Protein AF-X1UPW3-F1 (afdb_monomer)

Solvent-accessible surface area (backbone atoms only — not comparable to full-atom values): 9910 Å² total; per-residue (Å²): 110,74,75,56,33,68,73,68,67,45,56,53,72,74,55,100,88,55,97,58,86,67,76,53,66,73,51,61,67,55,52,52,51,53,51,53,52,50,51,54,52,50,48,54,51,46,43,61,67,40,47,62,75,49,77,46,56,70,56,35,64,73,67,72,52,63,60,65,62,55,62,70,45,45,63,31,53,50,46,48,52,50,42,52,49,52,54,49,52,50,50,58,46,32,79,74,67,66,63,58,69,67,62,53,51,53,52,43,42,54,41,31,41,48,36,17,72,72,38,64,55,45,57,89,58,102,59,89,50,66,65,60,31,23,53,52,28,15,54,49,49,43,50,51,54,53,51,48,55,60,41,54,76,39,94,67,51,36,62,54,53,51,51,56,52,50,52,53,52,50,66,74,74,108

Mean predicted aligned error: 9.38 Å

Sequence (174 aa):
MRKLASRAGFVSHPAADRYHQAVVPLGGGIAIFATLTIILIAAAVAIRILLVPSCFDWLTKLANIDPADFLGKTNELVVILLAVAILFMLGLWDDKKHLGPFIKLAVQFAVAVTAAAFAEVRVEFFIESKIITSVLSAVWIVLIINAFNFLDNMDGASAGIAVIASCILFTAAA

Structure (mmCIF, N/CA/C/O backbone):
data_AF-X1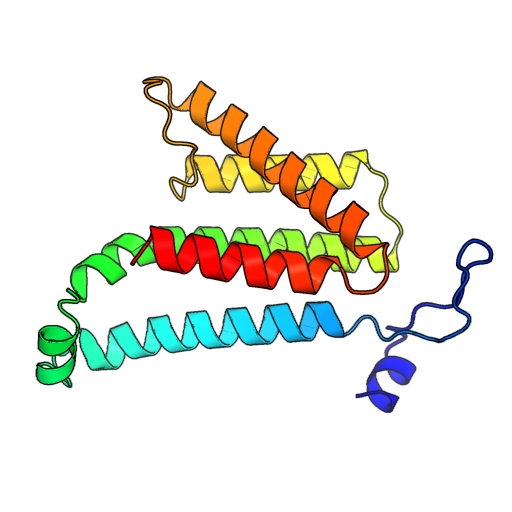UPW3-F1
#
_entry.id   AF-X1UPW3-F1
#
loop_
_atom_site.group_PDB
_atom_site.id
_atom_site.type_symbol
_atom_site.label_atom_id
_atom_site.label_alt_id
_atom_site.label_comp_id
_atom_site.label_asym_id
_atom_site.label_entity_id
_atom_site.label_seq_id
_atom_site.pdbx_PDB_ins_code
_atom_site.Cartn_x
_atom_site.Cartn_y
_atom_site.Cartn_z
_atom_site.occupancy
_atom_site.B_iso_or_equiv
_atom_site.auth_seq_id
_atom_site.auth_comp_id
_atom_site.auth_asym_id
_atom_site.auth_atom_id
_atom_site.pdbx_PDB_model_num
ATOM 1 N N . MET A 1 1 ? -23.377 -14.045 -0.568 1.00 44.81 1 MET A N 1
ATOM 2 C CA . MET A 1 1 ? -22.456 -13.716 0.547 1.00 44.81 1 MET A CA 1
ATOM 3 C C . MET A 1 1 ? -23.139 -13.550 1.915 1.00 44.81 1 MET A C 1
ATOM 5 O O . MET A 1 1 ? -22.580 -14.031 2.889 1.00 44.81 1 MET A O 1
ATOM 9 N N . ARG A 1 2 ? -24.365 -12.996 2.022 1.00 42.47 2 ARG A N 1
ATOM 10 C CA . ARG A 1 2 ? -25.093 -12.836 3.312 1.00 42.47 2 ARG A CA 1
ATOM 11 C C . ARG A 1 2 ? -25.251 -14.122 4.148 1.00 42.47 2 ARG A C 1
ATOM 13 O O . ARG A 1 2 ? -25.037 -14.092 5.351 1.00 42.47 2 ARG A O 1
ATOM 20 N N . LYS A 1 3 ? -25.576 -15.258 3.514 1.00 42.28 3 LYS A N 1
ATOM 21 C CA . LYS A 1 3 ? -25.784 -16.552 4.204 1.00 42.28 3 LYS A CA 1
ATOM 22 C C . LYS A 1 3 ? -24.487 -17.253 4.652 1.00 42.28 3 LYS A C 1
ATOM 24 O O . LYS A 1 3 ? -24.540 -18.078 5.558 1.00 42.28 3 LYS A O 1
ATOM 29 N N . LEU A 1 4 ? -23.342 -16.948 4.025 1.00 47.78 4 LEU A N 1
ATOM 30 C CA . LEU A 1 4 ? -22.034 -17.470 4.457 1.00 47.78 4 LEU A CA 1
ATOM 31 C C . LEU A 1 4 ? -21.477 -16.651 5.629 1.00 47.78 4 LEU A C 1
ATOM 33 O O . LEU A 1 4 ? -20.983 -17.235 6.587 1.00 47.78 4 LEU A O 1
ATOM 37 N N . ALA A 1 5 ? -21.636 -15.322 5.594 1.00 47.75 5 ALA A N 1
ATOM 38 C CA . ALA A 1 5 ? -21.230 -14.432 6.683 1.00 47.75 5 ALA A CA 1
ATOM 39 C C . ALA A 1 5 ? -21.951 -14.763 8.005 1.00 47.75 5 ALA A C 1
ATOM 41 O O . ALA A 1 5 ? -21.304 -14.845 9.046 1.00 47.75 5 ALA A O 1
ATOM 42 N N . SER A 1 6 ? -23.257 -15.068 7.955 1.00 49.34 6 SER A N 1
ATOM 43 C CA . SER A 1 6 ? -24.038 -15.449 9.143 1.00 49.34 6 SER A CA 1
ATOM 44 C C . SER A 1 6 ? -23.674 -16.821 9.717 1.00 49.34 6 SER A C 1
ATOM 46 O O . SER A 1 6 ? -23.826 -17.036 10.913 1.00 49.34 6 SER A O 1
ATOM 48 N N . ARG A 1 7 ? -23.194 -17.759 8.887 1.00 45.00 7 ARG A N 1
ATOM 49 C CA . ARG A 1 7 ? -22.755 -19.092 9.344 1.00 45.00 7 ARG A CA 1
ATOM 50 C C . ARG A 1 7 ? -21.323 -19.105 9.878 1.00 45.00 7 ARG A C 1
ATOM 52 O O . ARG A 1 7 ? -21.003 -19.964 10.687 1.00 45.00 7 ARG A O 1
ATOM 59 N N . ALA A 1 8 ? -20.485 -18.161 9.454 1.00 53.00 8 ALA A N 1
ATOM 60 C CA . ALA A 1 8 ? -19.096 -18.040 9.899 1.00 53.00 8 ALA A CA 1
ATOM 61 C C . ALA A 1 8 ? -18.913 -17.144 11.142 1.00 53.00 8 ALA A C 1
ATOM 63 O O . ALA A 1 8 ? -17.780 -16.938 11.570 1.00 53.00 8 ALA A O 1
ATOM 64 N N . GLY A 1 9 ? -19.991 -16.565 11.692 1.00 51.06 9 GLY A N 1
ATOM 65 C CA . GLY A 1 9 ? -19.911 -15.621 12.816 1.00 51.06 9 GLY A CA 1
ATOM 66 C C . GLY A 1 9 ? -19.197 -14.302 12.481 1.00 51.06 9 GLY A C 1
ATOM 67 O O . GLY A 1 9 ? -18.866 -13.539 13.380 1.00 51.06 9 GLY A O 1
ATOM 68 N N . PHE A 1 10 ? -18.959 -14.019 11.194 1.00 47.97 10 PHE A N 1
ATOM 69 C CA . PHE A 1 10 ? -18.304 -12.804 10.688 1.00 47.97 10 PHE A CA 1
ATOM 70 C C . PHE A 1 10 ? -19.325 -11.673 10.534 1.00 47.97 10 PHE A C 1
ATOM 72 O O . PHE A 1 10 ? -19.624 -11.180 9.442 1.00 47.97 10 PHE A O 1
ATOM 79 N N . VAL A 1 11 ? -19.936 -11.332 11.660 1.00 49.97 11 VAL A N 1
ATOM 80 C CA . VAL A 1 11 ? -21.092 -10.457 11.729 1.00 49.97 11 VAL A CA 1
ATOM 81 C C . VAL A 1 11 ? -20.891 -9.503 12.898 1.00 49.97 11 VAL A C 1
ATOM 83 O O . VAL A 1 11 ? -20.777 -9.958 14.036 1.00 49.97 11 VAL A O 1
ATOM 86 N N . SER A 1 12 ? -20.832 -8.196 12.634 1.00 43.31 12 SER A N 1
ATOM 87 C CA . SER A 1 12 ? -20.851 -7.212 13.714 1.00 43.31 12 SER A CA 1
ATOM 88 C C . SER A 1 12 ? -22.261 -7.159 14.304 1.00 43.31 12 SER A C 1
ATOM 90 O O . SER A 1 12 ? -23.256 -6.995 13.592 1.00 43.31 12 SER A O 1
ATOM 92 N N . HIS A 1 13 ? -22.352 -7.364 15.616 1.00 48.59 13 HIS A N 1
ATOM 93 C CA . HIS A 1 13 ? -23.581 -7.122 16.361 1.00 48.59 13 HIS A CA 1
ATOM 94 C C . HIS A 1 13 ? -23.622 -5.634 16.734 1.00 48.59 13 HIS A C 1
ATOM 96 O O . HIS A 1 13 ? -22.572 -5.075 17.061 1.00 48.59 13 HIS A O 1
ATOM 102 N N . PRO A 1 14 ? -24.790 -4.977 16.669 1.00 46.44 14 PRO A N 1
ATOM 103 C CA . PRO A 1 14 ? -24.901 -3.563 17.002 1.00 46.44 14 PRO A CA 1
ATOM 104 C C . PRO A 1 14 ? -24.498 -3.333 18.465 1.00 46.44 14 PRO A C 1
ATOM 106 O O . PRO A 1 14 ? -25.083 -3.910 19.382 1.00 46.44 14 PRO A O 1
ATOM 109 N N . ALA A 1 15 ? -23.465 -2.516 18.667 1.00 48.75 15 ALA A N 1
ATOM 110 C CA . ALA A 1 15 ? -23.047 -2.013 19.970 1.00 48.75 15 ALA A CA 1
ATOM 111 C C . ALA A 1 15 ? -23.838 -0.736 20.302 1.00 48.75 15 ALA A C 1
ATOM 113 O O . ALA A 1 15 ? -24.222 0.013 19.403 1.00 48.75 15 ALA A O 1
ATOM 114 N N . ALA A 1 16 ? -24.101 -0.497 21.589 1.00 47.16 16 ALA A N 1
ATOM 115 C CA . ALA A 1 16 ? -24.983 0.573 22.075 1.00 47.16 16 ALA A CA 1
ATOM 116 C C . ALA A 1 16 ? -24.499 2.010 21.765 1.00 47.16 16 ALA A C 1
ATOM 118 O O . ALA A 1 16 ? -25.217 2.965 22.046 1.00 47.16 16 ALA A O 1
ATOM 119 N N . ASP A 1 17 ? -23.305 2.166 21.191 1.00 52.19 17 ASP A N 1
ATOM 120 C CA . ASP A 1 17 ? -22.662 3.435 20.847 1.00 52.19 17 ASP A CA 1
ATOM 121 C C . ASP A 1 17 ? -22.796 3.831 19.360 1.00 52.19 17 ASP A C 1
ATOM 123 O O . ASP A 1 17 ? -22.343 4.913 18.982 1.00 52.19 17 ASP A O 1
ATOM 127 N N . ARG A 1 18 ? -23.427 3.006 18.504 1.00 49.62 18 ARG A N 1
ATOM 128 C CA . ARG A 1 18 ? -23.587 3.290 17.062 1.00 49.62 18 ARG A CA 1
ATOM 129 C C . ARG A 1 18 ? -25.039 3.596 16.671 1.00 49.62 18 ARG A C 1
ATOM 131 O O . ARG A 1 18 ? -25.954 2.847 16.992 1.00 49.62 18 ARG A O 1
ATOM 138 N N . TYR A 1 19 ? -25.242 4.655 15.878 1.00 47.50 19 TYR A N 1
ATOM 139 C CA . TYR A 1 19 ? -26.554 5.093 15.361 1.00 47.50 19 TYR A CA 1
ATOM 140 C C . TYR A 1 19 ? -27.198 4.136 14.328 1.00 47.50 19 TYR A C 1
ATOM 142 O O . TYR A 1 19 ? -28.371 4.295 13.992 1.00 47.50 19 TYR A O 1
ATOM 150 N N . HIS A 1 20 ? -26.474 3.120 13.844 1.00 45.22 20 HIS A N 1
ATOM 151 C CA . HIS A 1 20 ? -26.955 2.158 12.848 1.00 45.22 20 HIS A CA 1
ATOM 152 C C . HIS A 1 20 ? -27.267 0.783 13.471 1.00 45.22 20 HIS A C 1
ATOM 154 O O . HIS A 1 20 ? -26.397 0.115 14.021 1.00 45.22 20 HIS A O 1
ATOM 160 N N . GLN A 1 21 ? -28.519 0.334 13.319 1.00 46.12 21 GLN A N 1
ATOM 161 C CA . GLN A 1 21 ? -29.071 -0.942 13.820 1.00 46.12 21 GLN A CA 1
ATOM 162 C C . GLN A 1 21 ? -28.901 -2.124 12.837 1.00 46.12 21 GLN A C 1
ATOM 164 O O . GLN A 1 21 ? -29.450 -3.206 13.047 1.00 46.12 21 GLN A O 1
ATOM 169 N N . ALA A 1 22 ? -28.180 -1.932 11.729 1.00 41.75 22 ALA A N 1
ATOM 170 C CA . ALA A 1 22 ? -28.041 -2.945 10.690 1.00 41.75 22 ALA A CA 1
ATOM 171 C C . ALA A 1 22 ? -26.796 -3.809 10.908 1.00 41.75 22 ALA A C 1
ATOM 173 O O . ALA A 1 22 ? -25.690 -3.318 11.105 1.00 41.75 22 ALA A O 1
ATOM 174 N N . VAL A 1 23 ? -26.988 -5.118 10.806 1.00 47.50 23 VAL A N 1
ATOM 175 C CA . VAL A 1 23 ? -25.921 -6.113 10.785 1.00 47.50 23 VAL A CA 1
ATOM 176 C C . VAL A 1 23 ? -25.073 -5.934 9.515 1.00 47.50 23 VAL A C 1
ATOM 178 O O . VAL A 1 23 ? -25.516 -6.300 8.421 1.00 47.50 23 VAL A O 1
ATOM 181 N N . VAL A 1 24 ? -23.865 -5.374 9.640 1.00 51.88 24 VAL A N 1
ATOM 182 C CA . VAL A 1 24 ? -22.966 -5.129 8.498 1.00 51.88 24 VAL A CA 1
ATOM 183 C C . VAL A 1 24 ? -21.966 -6.287 8.370 1.00 51.88 24 VAL A C 1
ATOM 185 O O . VAL A 1 24 ? -21.278 -6.627 9.334 1.00 51.88 24 VAL A O 1
ATOM 188 N N . PRO A 1 25 ? -21.871 -6.949 7.205 1.00 51.22 25 PRO A N 1
ATOM 189 C CA . PRO A 1 25 ? -20.905 -8.020 7.010 1.00 51.22 25 PRO A CA 1
ATOM 190 C C . PRO A 1 25 ? -19.479 -7.453 6.931 1.00 51.22 25 PRO A C 1
ATOM 192 O O . PRO A 1 25 ? -19.180 -6.646 6.056 1.00 51.22 25 PRO A O 1
ATOM 195 N N . LEU A 1 26 ? -18.571 -7.972 7.760 1.00 59.47 26 LEU A N 1
ATOM 196 C CA . LEU A 1 26 ? -17.121 -7.684 7.793 1.00 59.47 26 LEU A CA 1
ATOM 197 C C . LEU A 1 26 ? -16.351 -8.170 6.532 1.00 59.47 26 LEU A C 1
ATOM 199 O O . LEU A 1 26 ? -15.147 -8.404 6.555 1.00 59.47 26 LEU A O 1
ATOM 203 N N . GLY A 1 27 ? -17.049 -8.388 5.414 1.00 61.94 27 GLY A N 1
ATOM 204 C CA . GLY A 1 27 ? -16.502 -8.994 4.196 1.00 61.94 27 GLY A CA 1
ATOM 205 C C . GLY A 1 27 ? -15.920 -8.006 3.184 1.00 61.94 27 GLY A C 1
ATOM 206 O O . GLY A 1 27 ? -15.228 -8.440 2.267 1.00 61.94 27 GLY A O 1
ATOM 207 N N . GLY A 1 28 ? -16.191 -6.703 3.327 1.00 74.12 28 GLY A N 1
ATOM 208 C CA . GLY A 1 28 ? -15.759 -5.681 2.365 1.00 74.12 28 GLY A CA 1
ATOM 209 C C . GLY A 1 28 ? -14.237 -5.604 2.230 1.00 74.12 28 GLY A C 1
ATOM 210 O O . GLY A 1 28 ? -13.708 -5.781 1.134 1.00 74.12 28 GLY A O 1
ATOM 211 N N . GLY A 1 29 ? -13.528 -5.452 3.353 1.00 80.31 29 GLY A N 1
ATOM 212 C CA . GLY A 1 29 ? -12.061 -5.417 3.367 1.00 80.31 29 GLY A CA 1
ATOM 213 C C . GLY A 1 29 ? -11.425 -6.701 2.829 1.00 80.31 29 GLY A C 1
ATOM 214 O O . GLY A 1 29 ? -10.448 -6.638 2.090 1.00 80.31 29 GLY A O 1
ATOM 215 N N . ILE A 1 30 ? -12.021 -7.867 3.117 1.00 85.00 30 ILE A N 1
ATOM 216 C CA . ILE A 1 30 ? -11.553 -9.164 2.600 1.00 85.00 30 ILE A CA 1
ATOM 217 C C . ILE A 1 30 ? -11.674 -9.217 1.075 1.00 85.00 30 ILE A C 1
ATOM 219 O O . ILE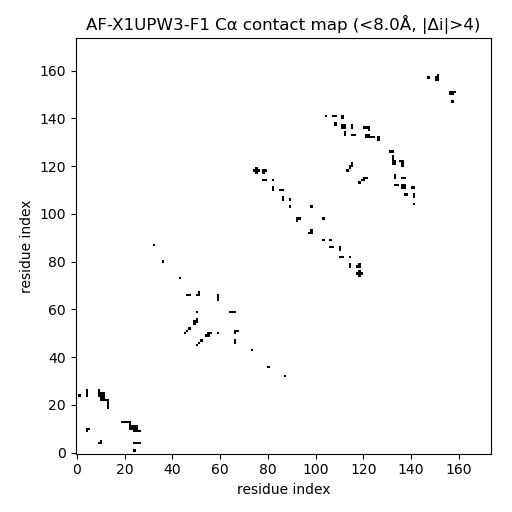 A 1 30 ? -10.743 -9.652 0.401 1.00 85.00 30 ILE A O 1
ATOM 223 N N . ALA A 1 31 ? -12.803 -8.763 0.523 1.00 86.06 31 ALA A N 1
ATOM 224 C CA . ALA A 1 31 ? -13.015 -8.730 -0.919 1.00 86.06 31 ALA A CA 1
ATOM 225 C C . ALA A 1 31 ? -12.035 -7.777 -1.617 1.00 86.06 31 ALA A C 1
ATOM 227 O O . ALA A 1 31 ? -11.461 -8.151 -2.641 1.00 86.06 31 ALA A O 1
ATOM 228 N N . ILE A 1 32 ? -11.804 -6.586 -1.053 1.00 86.38 32 ILE A N 1
ATOM 229 C CA . ILE A 1 32 ? -10.854 -5.604 -1.597 1.00 86.38 32 ILE A CA 1
ATOM 230 C C . ILE A 1 32 ? -9.434 -6.175 -1.576 1.00 86.38 32 ILE A C 1
ATOM 232 O O . ILE A 1 32 ? -8.784 -6.214 -2.619 1.00 86.38 32 ILE A O 1
ATOM 236 N N . PHE A 1 33 ? -8.982 -6.679 -0.423 1.00 90.25 33 PHE A N 1
ATOM 237 C CA . PHE A 1 33 ? -7.655 -7.277 -0.279 1.00 90.25 33 PHE A CA 1
ATOM 238 C C . PHE A 1 33 ? -7.459 -8.438 -1.260 1.00 90.25 33 PHE A C 1
ATOM 240 O O . PHE A 1 33 ? -6.513 -8.427 -2.040 1.00 90.25 33 PHE A O 1
ATOM 247 N N . ALA A 1 34 ? -8.392 -9.397 -1.295 1.00 90.06 34 ALA A N 1
ATOM 248 C CA . ALA A 1 34 ? -8.298 -10.546 -2.192 1.00 90.06 34 ALA A CA 1
ATOM 249 C C . ALA A 1 34 ? -8.252 -10.127 -3.668 1.00 90.06 34 ALA A C 1
ATOM 251 O O . ALA A 1 34 ? -7.426 -10.635 -4.422 1.00 90.06 34 ALA A O 1
ATOM 252 N N . THR A 1 35 ? -9.101 -9.181 -4.077 1.00 91.19 35 THR A N 1
ATOM 253 C CA . THR A 1 35 ? -9.150 -8.707 -5.466 1.00 91.19 35 THR A CA 1
ATOM 254 C C . THR A 1 35 ? -7.846 -8.015 -5.856 1.00 91.19 35 THR A C 1
ATOM 256 O O . THR A 1 35 ? -7.259 -8.364 -6.877 1.00 91.19 35 THR A O 1
ATOM 259 N N . LEU A 1 36 ? -7.348 -7.091 -5.026 1.00 91.62 36 LEU A N 1
ATOM 260 C CA . LEU A 1 36 ? -6.091 -6.386 -5.285 1.00 91.62 36 LEU A CA 1
ATOM 261 C C . LEU A 1 36 ? -4.904 -7.351 -5.331 1.00 91.62 36 LEU A C 1
ATOM 263 O O . LEU A 1 36 ? -4.123 -7.314 -6.278 1.00 91.62 36 LEU A O 1
ATOM 267 N N . THR A 1 37 ? -4.786 -8.255 -4.357 1.00 91.62 37 THR A N 1
ATOM 268 C CA . THR A 1 37 ? -3.689 -9.228 -4.314 1.00 91.62 37 THR A CA 1
ATOM 269 C C . THR A 1 37 ? -3.714 -10.164 -5.520 1.00 91.62 37 THR A C 1
ATOM 271 O O . THR A 1 37 ? -2.674 -10.380 -6.138 1.00 91.62 37 THR A O 1
ATOM 274 N N . ILE A 1 38 ? -4.884 -10.691 -5.900 1.00 93.25 38 ILE A N 1
ATOM 275 C CA . ILE A 1 38 ? -5.008 -11.579 -7.064 1.00 93.25 38 ILE A CA 1
ATOM 276 C C . ILE A 1 38 ? -4.638 -10.839 -8.348 1.00 93.25 38 ILE A C 1
ATOM 278 O O . ILE A 1 38 ? -3.874 -11.378 -9.144 1.00 93.25 38 ILE A O 1
ATOM 282 N N . ILE A 1 39 ? -5.136 -9.615 -8.545 1.00 94.00 39 ILE A N 1
ATOM 283 C CA . ILE A 1 39 ? -4.837 -8.822 -9.745 1.00 94.00 39 ILE A CA 1
ATOM 284 C C . ILE A 1 39 ? -3.340 -8.517 -9.834 1.00 94.00 39 ILE A C 1
ATOM 286 O O . ILE A 1 39 ? -2.751 -8.718 -10.892 1.00 94.00 39 ILE A O 1
ATOM 290 N N . LEU A 1 40 ? -2.708 -8.089 -8.737 1.00 92.12 40 LEU A N 1
ATOM 291 C CA . LEU A 1 40 ? -1.279 -7.764 -8.726 1.00 92.12 40 LEU A CA 1
ATOM 292 C C . LEU A 1 40 ? -0.403 -8.995 -8.989 1.00 92.12 40 LEU A C 1
ATOM 294 O O . LEU A 1 40 ? 0.532 -8.922 -9.784 1.00 92.12 40 LEU A O 1
ATOM 298 N N . ILE A 1 41 ? -0.724 -10.142 -8.381 1.00 91.62 41 ILE A N 1
ATOM 299 C CA . ILE A 1 41 ? 0.001 -11.396 -8.630 1.00 91.62 41 ILE A CA 1
ATOM 300 C C . ILE A 1 41 ? -0.218 -11.864 -10.072 1.00 91.62 41 ILE A C 1
ATOM 302 O O . ILE A 1 41 ? 0.743 -12.232 -10.745 1.00 91.62 41 ILE A O 1
ATOM 306 N N . ALA A 1 42 ? -1.456 -11.831 -10.570 1.00 91.06 42 ALA A N 1
ATOM 307 C CA . ALA A 1 42 ? -1.769 -12.222 -11.940 1.00 91.06 42 ALA A CA 1
ATOM 308 C C . ALA A 1 42 ? -1.049 -11.329 -12.957 1.00 91.06 42 ALA A C 1
ATOM 310 O O . ALA A 1 42 ? -0.477 -11.848 -13.911 1.00 91.06 42 ALA A O 1
ATOM 311 N N . ALA A 1 43 ? -1.009 -10.014 -12.724 1.00 88.81 43 ALA A N 1
ATOM 312 C CA . ALA A 1 43 ? -0.262 -9.072 -13.549 1.00 88.81 43 ALA A CA 1
ATOM 313 C C . ALA A 1 43 ? 1.244 -9.373 -13.525 1.00 88.81 43 ALA A C 1
ATOM 315 O O . ALA A 1 43 ? 1.857 -9.488 -14.584 1.00 88.81 43 ALA A O 1
ATOM 316 N N . ALA A 1 44 ? 1.831 -9.594 -12.344 1.00 88.12 44 ALA A N 1
ATOM 317 C CA . ALA A 1 44 ? 3.249 -9.930 -12.215 1.00 88.12 44 ALA A CA 1
ATOM 318 C C . ALA A 1 44 ? 3.615 -11.236 -12.945 1.00 88.12 44 ALA A C 1
ATOM 320 O O . ALA A 1 44 ? 4.627 -11.309 -13.645 1.00 88.12 44 ALA A O 1
ATOM 321 N N . VAL A 1 45 ? 2.770 -12.265 -12.826 1.00 88.50 45 VAL A N 1
ATOM 322 C CA . VAL A 1 45 ? 2.943 -13.546 -13.526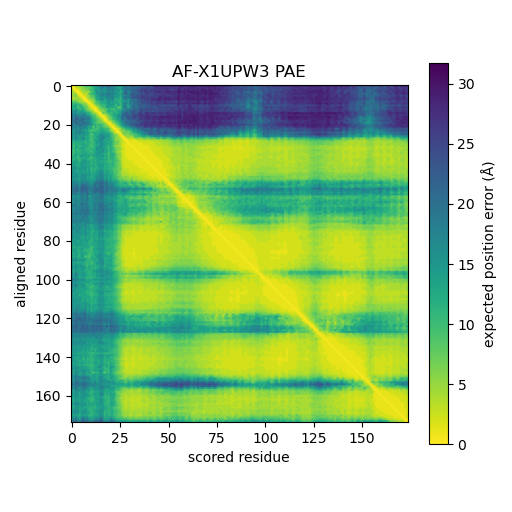 1.00 88.50 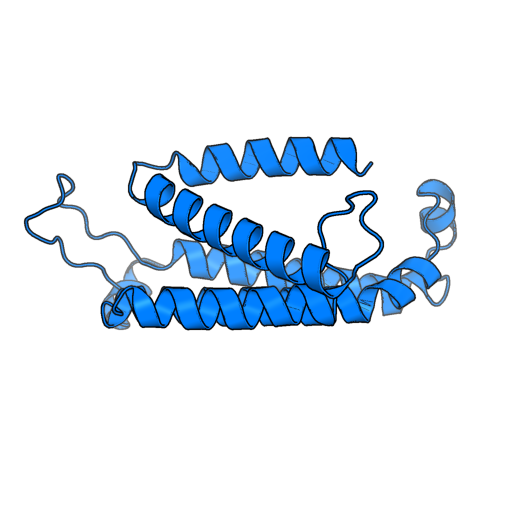45 VAL A CA 1
ATOM 323 C C . VAL A 1 45 ? 2.763 -13.376 -15.035 1.00 88.50 45 VAL A C 1
ATOM 325 O O . VAL A 1 45 ? 3.568 -13.902 -15.803 1.00 88.50 45 VAL A O 1
ATOM 328 N N . ALA A 1 46 ? 1.757 -12.617 -15.472 1.00 86.38 46 ALA A N 1
ATOM 329 C CA . ALA A 1 46 ? 1.514 -12.337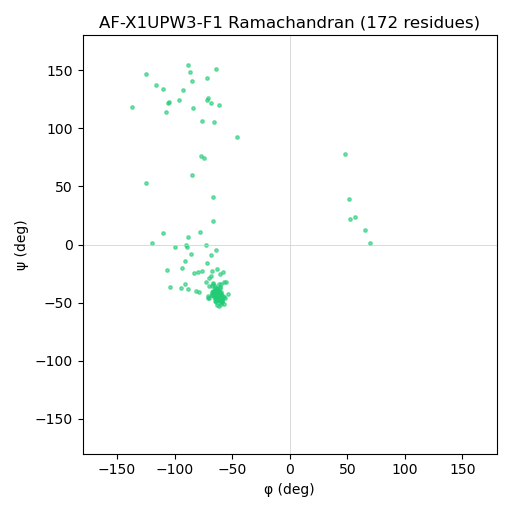 -16.882 1.00 86.38 46 ALA A CA 1
ATOM 330 C C . ALA A 1 46 ? 2.697 -11.599 -17.521 1.00 86.38 46 ALA A C 1
ATOM 332 O O . ALA A 1 46 ? 3.141 -12.001 -18.593 1.00 86.38 46 ALA A O 1
ATOM 333 N N . ILE A 1 47 ? 3.272 -10.597 -16.847 1.00 84.44 47 ILE A N 1
ATOM 334 C CA . ILE A 1 47 ? 4.480 -9.904 -17.319 1.00 84.44 47 ILE A CA 1
ATOM 335 C C . ILE A 1 47 ? 5.635 -10.894 -17.477 1.00 84.44 47 ILE A C 1
ATOM 337 O O . ILE A 1 47 ? 6.278 -10.949 -18.526 1.00 84.44 47 ILE A O 1
ATOM 341 N N . ARG A 1 48 ? 5.853 -11.757 -16.483 1.00 83.81 48 ARG A N 1
ATOM 342 C CA . ARG A 1 48 ? 6.948 -12.730 -16.522 1.00 83.81 48 ARG A CA 1
ATOM 343 C C . ARG A 1 48 ? 6.789 -13.801 -17.607 1.00 83.81 48 ARG A C 1
ATOM 345 O O . ARG A 1 48 ? 7.792 -14.262 -18.137 1.00 83.81 48 ARG A O 1
ATOM 352 N N . ILE A 1 49 ? 5.565 -14.219 -17.924 1.00 84.38 49 ILE A N 1
ATOM 353 C CA . ILE A 1 49 ? 5.305 -15.286 -18.907 1.00 84.38 49 ILE A CA 1
ATOM 354 C C . ILE A 1 49 ? 5.124 -14.733 -20.326 1.00 84.38 49 ILE A C 1
ATOM 356 O O . ILE A 1 49 ? 5.499 -15.400 -21.282 1.00 84.38 49 ILE A O 1
ATOM 360 N N . LEU A 1 50 ? 4.546 -13.542 -20.489 1.00 79.31 50 LEU A N 1
ATOM 361 C CA . LEU A 1 50 ? 4.157 -13.008 -21.801 1.00 79.31 50 LEU A CA 1
ATOM 362 C C . LEU A 1 50 ? 5.108 -11.923 -22.312 1.00 79.31 50 LEU A C 1
ATOM 364 O O . LEU A 1 50 ? 5.356 -11.851 -23.515 1.00 79.31 50 LEU A O 1
ATOM 368 N N . LEU A 1 51 ? 5.625 -11.072 -21.420 1.00 74.06 51 LEU A N 1
ATOM 369 C CA . LEU A 1 51 ? 6.431 -9.907 -21.799 1.00 74.06 51 LEU A CA 1
ATOM 370 C C . LEU A 1 51 ? 7.935 -10.218 -21.761 1.00 74.06 51 LEU A C 1
ATOM 372 O O . LEU A 1 51 ? 8.651 -9.804 -22.667 1.00 74.06 51 LEU A O 1
ATOM 376 N N . VAL A 1 52 ? 8.411 -11.018 -20.796 1.00 72.25 52 VAL A N 1
ATOM 377 C CA . VAL A 1 52 ? 9.833 -11.425 -20.718 1.00 72.25 52 VAL A CA 1
ATOM 378 C C . VAL A 1 52 ? 10.277 -12.308 -21.897 1.00 72.25 52 VAL A C 1
ATOM 380 O O . VAL A 1 52 ? 11.362 -12.067 -22.417 1.00 72.25 52 VAL A O 1
ATOM 383 N N . PRO A 1 53 ? 9.485 -13.282 -22.393 1.00 76.00 53 PRO A N 1
ATOM 384 C CA . PRO A 1 53 ? 9.868 -14.063 -23.577 1.00 76.00 53 PRO A CA 1
ATOM 385 C C . PRO A 1 53 ? 9.651 -13.324 -24.908 1.00 76.00 53 PRO A C 1
ATOM 387 O O . PRO A 1 53 ? 9.680 -13.953 -25.964 1.00 76.00 53 PRO A O 1
ATOM 390 N N . SER A 1 54 ? 9.365 -12.016 -24.863 1.00 73.25 54 SER A N 1
ATOM 391 C CA . SER A 1 54 ? 9.059 -11.170 -26.024 1.00 73.25 54 SER A CA 1
ATOM 392 C C . SER A 1 54 ? 7.884 -11.666 -26.882 1.00 73.25 54 SER A C 1
ATOM 394 O O . SER A 1 54 ? 7.772 -11.295 -28.050 1.00 73.25 54 SER A O 1
ATOM 396 N N . CYS A 1 55 ? 6.959 -12.463 -26.323 1.00 70.62 55 CYS A N 1
ATOM 397 C CA . CYS A 1 55 ? 5.784 -12.950 -27.061 1.00 70.62 55 CYS A CA 1
ATOM 398 C C . CYS A 1 55 ? 4.882 -11.805 -27.556 1.00 70.62 55 CYS A C 1
ATOM 400 O O . CYS A 1 55 ? 4.176 -11.966 -28.549 1.00 70.62 55 CYS A O 1
ATOM 402 N N . PHE A 1 56 ? 4.918 -10.650 -26.881 1.00 77.44 56 PHE A N 1
ATOM 403 C CA . PHE A 1 56 ? 4.138 -9.451 -27.203 1.00 77.44 56 PHE A CA 1
ATOM 404 C C . PHE A 1 56 ? 5.023 -8.207 -27.388 1.00 77.44 56 PHE A C 1
ATOM 406 O O . PHE A 1 56 ? 4.780 -7.157 -26.797 1.00 77.44 56 PHE A O 1
ATOM 413 N N . ASP A 1 57 ? 6.036 -8.310 -28.249 1.00 76.00 57 ASP A N 1
ATOM 414 C CA . ASP A 1 57 ? 7.000 -7.227 -28.509 1.00 76.00 57 ASP A CA 1
ATOM 415 C C . ASP A 1 57 ? 6.380 -5.950 -29.132 1.00 76.00 57 ASP A C 1
ATOM 417 O O . ASP A 1 57 ? 6.931 -4.856 -29.046 1.00 76.00 57 ASP A O 1
ATOM 421 N N . TRP A 1 58 ? 5.200 -6.052 -29.757 1.00 81.88 58 TRP A N 1
ATOM 422 C CA . TRP A 1 58 ? 4.470 -4.874 -30.249 1.00 81.88 58 TRP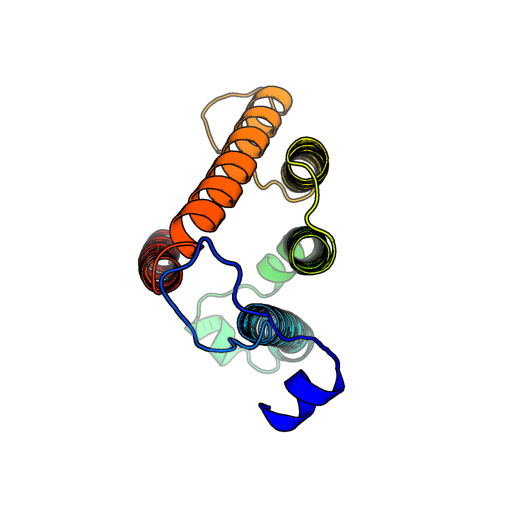 A CA 1
ATOM 423 C C . TRP A 1 58 ? 3.855 -4.049 -29.109 1.00 81.88 58 TRP A C 1
ATOM 425 O O . TRP A 1 58 ? 3.755 -2.829 -29.216 1.00 81.88 58 TRP A O 1
ATOM 435 N N . LEU A 1 59 ? 3.455 -4.707 -28.016 1.00 76.94 59 LEU A N 1
ATOM 436 C CA . LEU A 1 59 ? 2.797 -4.072 -26.877 1.00 76.94 59 LEU A CA 1
ATOM 437 C C . LEU A 1 59 ? 3.816 -3.357 -25.983 1.00 76.94 59 LEU A C 1
ATOM 439 O O . LEU A 1 59 ? 3.560 -2.234 -25.560 1.00 76.94 59 LEU A O 1
ATOM 443 N N . THR A 1 60 ? 4.982 -3.970 -25.747 1.00 76.75 60 THR A N 1
ATOM 444 C CA . THR A 1 60 ? 6.103 -3.347 -25.014 1.00 76.75 60 THR A CA 1
ATOM 445 C C . THR A 1 60 ? 6.581 -2.077 -25.707 1.00 76.75 60 THR A C 1
ATOM 447 O O . THR A 1 60 ? 6.770 -1.058 -25.049 1.00 76.75 60 THR A O 1
ATOM 450 N N . LYS A 1 61 ? 6.689 -2.100 -27.043 1.00 81.00 61 LYS A N 1
ATOM 451 C CA . LYS A 1 61 ? 7.052 -0.925 -27.851 1.00 81.00 61 LYS A CA 1
ATOM 452 C C . LYS A 1 61 ? 5.985 0.160 -27.835 1.00 81.00 61 LYS A C 1
ATOM 454 O O . LYS A 1 61 ? 6.330 1.332 -27.750 1.00 81.00 61 LYS A O 1
ATOM 459 N N . LEU A 1 62 ? 4.705 -0.213 -27.902 1.00 81.62 62 LEU A N 1
ATOM 460 C CA . LEU A 1 62 ? 3.609 0.757 -27.843 1.00 81.62 62 LEU A CA 1
ATOM 461 C C . LEU A 1 62 ? 3.537 1.443 -26.474 1.00 81.62 62 LEU A C 1
ATOM 463 O O . LEU A 1 62 ? 3.282 2.640 -26.398 1.00 81.62 62 LEU A O 1
ATOM 467 N N . ALA A 1 63 ? 3.760 0.680 -25.405 1.00 77.12 63 ALA A N 1
ATOM 468 C CA . ALA A 1 63 ? 3.693 1.176 -24.039 1.00 77.12 63 ALA A CA 1
ATOM 469 C C . ALA A 1 63 ? 5.010 1.807 -23.548 1.00 77.12 63 ALA A C 1
ATOM 471 O O . ALA A 1 63 ? 5.022 2.390 -22.470 1.00 77.12 63 ALA A O 1
ATOM 472 N N . ASN A 1 64 ? 6.103 1.695 -24.314 1.00 79.00 64 ASN A N 1
ATOM 473 C CA . ASN A 1 64 ? 7.453 2.092 -23.903 1.00 79.00 64 ASN A CA 1
ATOM 474 C C . ASN A 1 64 ? 7.864 1.488 -22.540 1.00 79.00 64 ASN A C 1
ATOM 476 O O . ASN A 1 64 ? 8.463 2.162 -21.707 1.00 79.00 64 ASN A O 1
ATOM 480 N N . ILE A 1 65 ? 7.493 0.224 -22.299 1.00 77.06 65 ILE A N 1
ATOM 481 C CA . ILE A 1 65 ? 7.766 -0.491 -21.043 1.00 7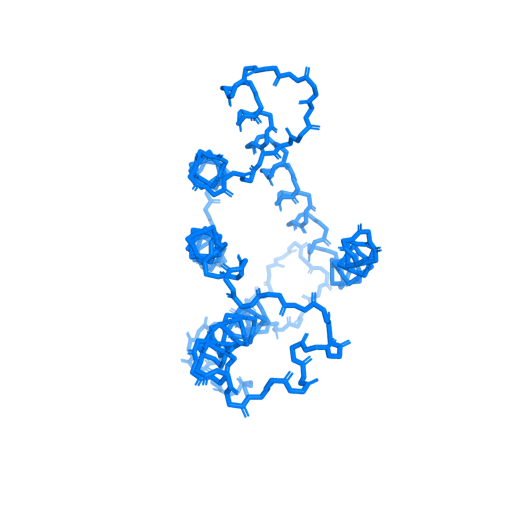7.06 65 ILE A CA 1
ATOM 482 C C . ILE A 1 65 ? 8.901 -1.482 -21.279 1.00 77.06 65 ILE A C 1
ATOM 484 O O . ILE A 1 65 ? 8.755 -2.385 -22.109 1.00 77.06 65 ILE A O 1
ATOM 488 N N . ASP A 1 66 ? 9.984 -1.364 -20.508 1.00 80.50 66 ASP A N 1
ATOM 489 C CA . ASP A 1 66 ? 11.021 -2.392 -20.432 1.00 80.50 66 ASP A CA 1
ATOM 490 C C . ASP A 1 66 ? 10.609 -3.477 -19.412 1.00 80.50 66 ASP A C 1
ATOM 492 O O . ASP A 1 66 ? 10.452 -3.190 -18.219 1.00 80.50 66 ASP A O 1
ATOM 496 N N . PRO A 1 67 ? 10.418 -4.745 -19.828 1.00 77.94 67 PRO A N 1
ATOM 497 C CA . PRO A 1 67 ? 10.135 -5.840 -18.901 1.00 77.94 67 PRO A CA 1
ATOM 498 C C . PRO A 1 67 ? 11.226 -6.041 -17.834 1.00 77.94 67 PRO A C 1
ATOM 500 O O . PRO A 1 67 ? 10.938 -6.599 -16.770 1.00 77.94 67 PRO A O 1
ATOM 503 N N . ALA A 1 68 ? 12.466 -5.609 -18.097 1.00 78.75 68 ALA A N 1
ATOM 504 C CA . ALA A 1 68 ? 13.575 -5.697 -17.150 1.00 78.75 68 ALA A CA 1
ATOM 505 C C . ALA A 1 68 ? 13.387 -4.776 -15.933 1.00 78.75 68 ALA A C 1
ATOM 507 O O . ALA A 1 68 ? 13.689 -5.190 -14.810 1.00 78.75 68 ALA A O 1
ATOM 508 N N . ASP A 1 69 ? 12.806 -3.588 -16.122 1.00 82.38 69 ASP A N 1
ATOM 509 C CA . ASP A 1 69 ? 12.524 -2.649 -15.029 1.00 82.38 69 ASP A CA 1
ATOM 510 C C . ASP A 1 69 ? 11.547 -3.261 -14.016 1.00 82.38 69 ASP A C 1
ATOM 512 O O . ASP A 1 69 ? 11.736 -3.172 -12.798 1.00 82.38 69 ASP A O 1
ATOM 516 N N . PHE A 1 70 ? 10.537 -3.985 -14.508 1.00 81.12 70 PHE A N 1
ATOM 517 C CA . PHE A 1 70 ? 9.575 -4.682 -13.653 1.00 81.12 70 PHE A CA 1
ATOM 518 C C . PHE A 1 70 ? 10.228 -5.793 -12.814 1.00 81.12 70 PHE A C 1
ATOM 520 O O . PHE A 1 70 ? 9.902 -5.980 -11.636 1.00 81.12 70 PHE A O 1
ATOM 527 N N . LEU A 1 71 ? 11.181 -6.530 -13.392 1.00 81.31 71 LEU A N 1
ATOM 528 C CA . LEU A 1 71 ? 11.929 -7.562 -12.670 1.00 81.31 71 LEU A CA 1
ATOM 529 C C . LEU A 1 71 ? 12.764 -6.952 -11.536 1.00 81.31 71 LEU A C 1
ATOM 531 O O . LEU A 1 71 ? 12.797 -7.520 -10.442 1.00 81.31 71 LEU A O 1
ATOM 535 N N . GLY A 1 72 ? 13.352 -5.772 -11.759 1.00 84.25 72 GLY A N 1
ATOM 536 C CA . GLY A 1 72 ? 14.061 -5.013 -10.724 1.00 84.25 72 GLY A CA 1
ATOM 537 C C . GLY A 1 72 ? 13.166 -4.630 -9.540 1.00 84.25 72 GLY A C 1
ATOM 538 O O . GLY A 1 72 ? 13.585 -4.720 -8.388 1.00 84.25 72 GLY A O 1
ATOM 539 N N . LYS A 1 73 ? 11.897 -4.301 -9.807 1.00 86.25 73 LYS A N 1
ATOM 540 C CA . LYS A 1 73 ? 10.909 -3.877 -8.796 1.00 86.25 73 LYS A CA 1
ATOM 541 C C . LYS A 1 73 ? 10.110 -5.011 -8.153 1.00 86.25 73 LYS A C 1
ATOM 543 O O . LYS A 1 73 ? 9.335 -4.785 -7.223 1.00 86.25 73 LYS A O 1
ATOM 548 N N . THR A 1 74 ? 10.322 -6.256 -8.578 1.00 86.94 74 THR A N 1
ATOM 549 C CA . THR A 1 74 ? 9.567 -7.408 -8.059 1.00 86.94 74 THR A CA 1
ATOM 550 C C . THR A 1 74 ? 9.811 -7.638 -6.562 1.00 86.94 74 THR A C 1
ATOM 552 O O . THR A 1 74 ? 8.877 -7.972 -5.835 1.00 86.94 74 THR A O 1
ATOM 555 N N . ASN A 1 75 ? 11.040 -7.428 -6.075 1.00 88.00 75 ASN A N 1
ATOM 556 C CA . ASN A 1 75 ? 11.346 -7.591 -4.651 1.00 88.00 75 ASN A CA 1
ATOM 557 C C . ASN A 1 75 ? 10.595 -6.565 -3.782 1.00 88.00 75 ASN A C 1
ATOM 559 O O . ASN A 1 75 ? 10.005 -6.929 -2.767 1.00 88.00 75 ASN A O 1
ATOM 563 N N . GLU A 1 76 ? 10.554 -5.303 -4.218 1.00 89.75 76 GLU A N 1
ATOM 564 C CA . GLU A 1 76 ? 9.807 -4.230 -3.549 1.00 89.75 76 GLU A CA 1
ATOM 565 C C . GLU A 1 76 ? 8.310 -4.565 -3.491 1.00 89.75 76 GLU A C 1
ATOM 567 O O . GLU A 1 76 ? 7.696 -4.498 -2.424 1.00 89.75 76 GLU A O 1
ATOM 572 N N . LEU A 1 77 ? 7.740 -5.036 -4.607 1.00 89.62 77 LEU A N 1
ATOM 573 C CA . LEU A 1 77 ? 6.338 -5.451 -4.688 1.00 89.62 77 LEU A CA 1
ATOM 574 C C . LEU A 1 77 ? 6.008 -6.589 -3.711 1.00 89.62 77 LEU A C 1
ATOM 576 O O . LEU A 1 77 ? 4.974 -6.543 -3.045 1.00 89.62 77 LEU A O 1
ATOM 580 N N . VAL A 1 78 ? 6.882 -7.592 -3.579 1.00 90.75 78 VAL A N 1
ATOM 581 C CA . VAL A 1 78 ? 6.684 -8.702 -2.629 1.00 90.75 78 VAL A CA 1
ATOM 582 C C . VAL A 1 78 ? 6.691 -8.201 -1.186 1.00 90.75 78 VAL A C 1
ATOM 584 O O . VAL A 1 78 ? 5.810 -8.570 -0.408 1.00 90.75 78 VAL A O 1
ATOM 587 N N . VAL A 1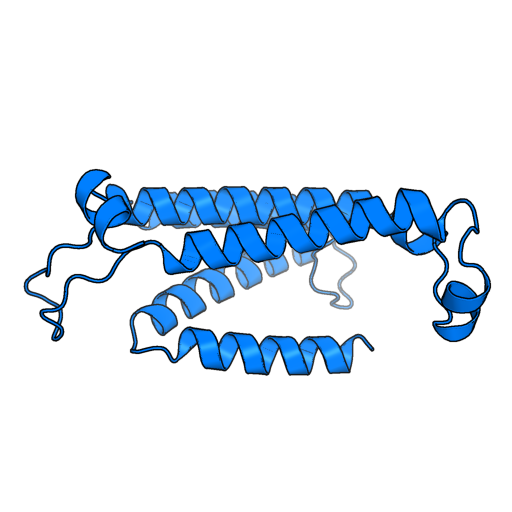 79 ? 7.642 -7.337 -0.824 1.00 91.31 79 VAL A N 1
ATOM 588 C CA . VAL A 1 79 ? 7.716 -6.766 0.530 1.00 91.31 79 VAL A CA 1
ATOM 589 C C . VAL A 1 79 ? 6.475 -5.923 0.837 1.00 91.31 79 VAL A C 1
ATOM 591 O O . VAL A 1 79 ? 5.908 -6.056 1.922 1.00 91.31 79 VAL A O 1
ATOM 594 N N . ILE A 1 80 ? 6.000 -5.115 -0.117 1.00 90.75 80 ILE A N 1
ATOM 595 C CA . ILE A 1 80 ? 4.770 -4.323 0.033 1.00 90.75 80 ILE A CA 1
ATOM 596 C C . ILE A 1 80 ? 3.550 -5.236 0.209 1.00 90.75 80 ILE A C 1
ATOM 598 O O . ILE A 1 80 ? 2.755 -5.021 1.123 1.00 90.75 80 ILE A O 1
ATOM 602 N N . LEU A 1 81 ? 3.405 -6.287 -0.605 1.00 92.88 81 LEU A N 1
ATOM 603 C CA . LEU A 1 81 ? 2.292 -7.233 -0.474 1.00 92.88 81 LEU A CA 1
ATOM 604 C C . LEU A 1 81 ? 2.295 -7.943 0.885 1.00 92.88 81 LEU A C 1
ATOM 606 O O . LEU A 1 81 ? 1.235 -8.100 1.492 1.00 92.88 81 LEU A O 1
ATOM 610 N N . LEU A 1 82 ? 3.470 -8.331 1.391 1.00 93.75 82 LEU A N 1
ATOM 611 C CA . LEU A 1 82 ? 3.608 -8.915 2.727 1.00 93.75 82 LEU A CA 1
ATOM 612 C C . LEU A 1 82 ? 3.238 -7.913 3.827 1.00 93.75 82 LEU A C 1
ATOM 614 O O . LEU A 1 82 ? 2.506 -8.266 4.751 1.00 93.75 82 LEU A O 1
ATOM 618 N N . ALA A 1 83 ? 3.686 -6.661 3.714 1.00 93.38 83 ALA A N 1
ATOM 619 C CA . ALA A 1 83 ? 3.337 -5.594 4.647 1.00 93.38 83 ALA A CA 1
ATOM 620 C C . ALA A 1 83 ? 1.817 -5.366 4.705 1.00 93.38 83 ALA A C 1
ATOM 622 O O . ALA A 1 83 ? 1.227 -5.377 5.788 1.00 93.38 83 ALA A O 1
ATOM 623 N N . VAL A 1 84 ? 1.16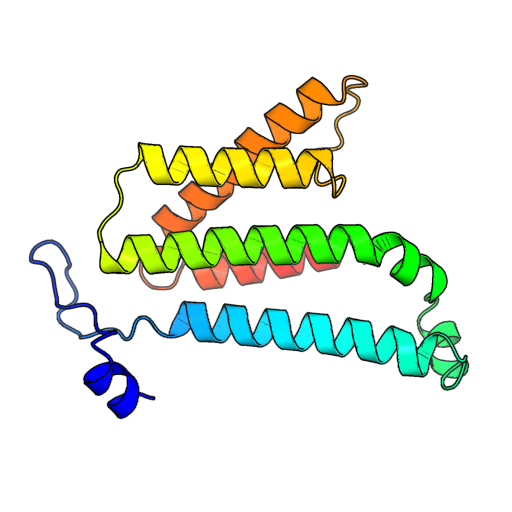7 -5.236 3.544 1.00 93.00 84 VAL A N 1
ATOM 624 C CA . VAL A 1 84 ? -0.292 -5.074 3.444 1.00 93.00 84 VAL A CA 1
ATOM 625 C C . VAL A 1 84 ? -1.016 -6.301 4.003 1.00 93.00 84 VAL A C 1
ATOM 627 O O . VAL A 1 84 ? -1.993 -6.140 4.729 1.00 93.00 84 VAL A O 1
ATOM 630 N N . ALA A 1 85 ? -0.527 -7.518 3.744 1.00 94.56 85 ALA A N 1
ATOM 631 C CA . ALA A 1 85 ? -1.110 -8.741 4.295 1.00 94.56 85 ALA A CA 1
ATOM 632 C C . ALA A 1 85 ? -1.045 -8.783 5.831 1.00 94.56 85 ALA A C 1
ATOM 634 O O . ALA A 1 85 ? -2.033 -9.136 6.474 1.00 94.56 85 ALA A O 1
ATOM 635 N N . ILE A 1 86 ? 0.082 -8.387 6.434 1.00 95.38 86 ILE A N 1
ATOM 636 C CA . ILE A 1 86 ? 0.225 -8.319 7.897 1.00 95.38 86 ILE A CA 1
ATOM 637 C C . ILE A 1 86 ? -0.745 -7.288 8.485 1.00 95.38 86 ILE A C 1
ATOM 639 O O . ILE A 1 86 ? -1.448 -7.593 9.448 1.00 95.38 86 ILE A O 1
ATOM 643 N N . LEU A 1 87 ? -0.823 -6.089 7.899 1.00 94.38 87 LEU A N 1
ATOM 644 C CA . LEU A 1 87 ? -1.733 -5.032 8.356 1.00 94.38 87 LEU A CA 1
ATOM 645 C C . LEU A 1 87 ? -3.205 -5.430 8.200 1.00 94.38 87 LEU A C 1
ATOM 647 O O . LEU A 1 87 ? -4.016 -5.161 9.083 1.00 94.38 87 LEU A O 1
ATOM 651 N N . PHE A 1 88 ? -3.543 -6.122 7.116 1.00 92.50 88 PHE A N 1
ATOM 652 C CA . PHE A 1 88 ? -4.874 -6.674 6.901 1.00 92.50 88 PHE A CA 1
ATOM 653 C C . PHE A 1 88 ? -5.231 -7.725 7.961 1.00 92.50 88 PHE A C 1
ATOM 655 O O . PHE A 1 88 ? -6.308 -7.661 8.553 1.00 92.50 88 PHE A O 1
ATOM 662 N N . MET A 1 89 ? -4.318 -8.653 8.268 1.00 92.19 89 MET A N 1
ATOM 663 C CA . MET A 1 89 ? -4.521 -9.650 9.327 1.00 92.19 89 MET A CA 1
ATOM 664 C C . MET A 1 89 ? -4.652 -9.005 10.710 1.00 92.19 89 MET A C 1
ATOM 666 O O . MET A 1 89 ? -5.480 -9.442 11.510 1.00 92.19 89 MET A O 1
ATOM 670 N N . LEU A 1 90 ? -3.876 -7.951 10.985 1.00 92.94 90 LEU A N 1
ATOM 671 C CA . LEU A 1 90 ? -4.007 -7.146 12.199 1.00 92.94 90 LEU A CA 1
ATOM 672 C C . LEU A 1 90 ? -5.402 -6.513 12.293 1.00 92.94 90 LEU A C 1
ATOM 674 O O . LEU A 1 90 ? -6.016 -6.594 13.353 1.00 92.94 90 LEU A O 1
ATOM 678 N N . GLY A 1 91 ? -5.912 -5.941 11.197 1.00 89.56 91 GLY A N 1
ATOM 679 C CA . GLY A 1 91 ? -7.266 -5.381 11.127 1.00 89.56 91 GLY A CA 1
ATOM 680 C C . GLY A 1 91 ? -8.345 -6.432 11.390 1.00 89.56 91 GLY A C 1
ATOM 681 O O . GLY A 1 91 ? -9.182 -6.254 12.267 1.00 89.56 91 GLY A O 1
ATOM 682 N N . LEU A 1 92 ? -8.259 -7.595 10.734 1.00 87.81 92 LEU A N 1
ATOM 683 C CA . LEU A 1 92 ? -9.194 -8.702 10.973 1.00 87.81 92 LEU A CA 1
ATOM 684 C C . LEU A 1 92 ? -9.147 -9.233 12.412 1.00 87.81 92 LEU A C 1
ATOM 686 O O . LEU A 1 92 ? -10.153 -9.720 12.937 1.00 87.81 92 LEU A O 1
ATOM 690 N N . TRP A 1 93 ? -7.970 -9.224 13.038 1.00 88.88 93 TRP A N 1
ATOM 691 C CA . TRP A 1 93 ? -7.825 -9.621 14.433 1.00 88.88 93 TRP A CA 1
ATOM 692 C C . TRP A 1 93 ? -8.446 -8.567 15.354 1.00 88.88 93 TRP A C 1
ATOM 694 O O . TRP A 1 93 ? -9.205 -8.917 16.262 1.00 88.88 93 TRP A O 1
ATOM 704 N N . ASP A 1 94 ? -8.192 -7.291 15.092 1.00 87.62 94 ASP A N 1
ATOM 705 C CA . ASP A 1 94 ? -8.792 -6.190 15.830 1.00 87.62 94 ASP A CA 1
ATOM 706 C C . ASP A 1 94 ? -10.325 -6.225 15.800 1.00 87.62 94 ASP A C 1
ATOM 708 O O . ASP A 1 94 ? -10.954 -6.185 16.858 1.00 87.62 94 ASP A O 1
ATOM 712 N N . ASP A 1 95 ? -10.918 -6.459 14.627 1.00 84.06 95 ASP A N 1
ATOM 713 C CA . ASP A 1 95 ? -12.371 -6.590 14.461 1.00 84.06 95 ASP A CA 1
ATOM 714 C C . ASP A 1 95 ? -12.975 -7.703 15.333 1.00 84.06 95 ASP A C 1
ATOM 716 O O . ASP A 1 95 ? -14.115 -7.606 15.790 1.00 84.06 95 ASP A O 1
ATOM 720 N N . LYS A 1 96 ? -12.218 -8.782 15.578 1.00 80.50 96 LYS A N 1
ATOM 721 C CA . LYS A 1 96 ? -12.687 -9.944 16.350 1.00 80.50 96 LYS A CA 1
ATOM 722 C C . LYS A 1 96 ? -12.455 -9.832 17.848 1.00 80.50 96 LYS A C 1
ATOM 724 O O . LYS A 1 96 ? -13.256 -10.361 18.616 1.00 80.50 96 LYS A O 1
ATOM 729 N N . LYS A 1 97 ? -11.316 -9.277 18.267 1.00 81.12 97 LYS A N 1
ATOM 730 C CA . LYS A 1 97 ? -10.868 -9.320 19.671 1.00 81.12 97 LYS A CA 1
ATOM 731 C C . LYS A 1 97 ? -10.692 -7.951 20.321 1.00 81.12 97 LYS A C 1
ATOM 733 O O . LYS A 1 97 ? -10.317 -7.938 21.485 1.00 81.12 97 LYS A O 1
ATOM 738 N N . HIS A 1 98 ? -10.970 -6.852 19.614 1.00 81.50 98 HIS A N 1
ATOM 739 C CA . HIS A 1 98 ? -10.772 -5.481 20.091 1.00 81.50 98 HIS A CA 1
ATOM 740 C C . HIS A 1 98 ? -9.374 -5.301 20.703 1.00 81.50 98 HIS A C 1
ATOM 742 O O . HIS A 1 98 ? -9.171 -5.346 21.918 1.00 81.50 98 HIS A O 1
ATOM 748 N N . LEU A 1 99 ? -8.366 -5.165 19.840 1.00 87.19 99 LEU A N 1
ATOM 749 C CA . LEU A 1 99 ? -6.983 -5.038 20.283 1.00 87.19 99 LEU A CA 1
ATOM 750 C C . LEU A 1 99 ? -6.752 -3.662 20.919 1.00 87.19 99 LEU A C 1
ATOM 752 O O . LEU A 1 99 ? -7.260 -2.640 20.457 1.00 87.19 99 LEU A O 1
ATOM 756 N N . GLY A 1 100 ? -5.927 -3.623 21.965 1.00 88.81 100 GLY A N 1
ATOM 757 C CA . GLY A 1 100 ? -5.489 -2.362 22.559 1.00 88.81 100 GLY A CA 1
ATOM 758 C C . GLY A 1 100 ? -4.654 -1.522 21.574 1.00 88.81 100 GLY A C 1
ATOM 759 O O . GLY A 1 100 ? -3.944 -2.086 20.733 1.00 88.81 100 GLY A O 1
ATOM 760 N N . PRO A 1 101 ? -4.674 -0.179 21.690 1.00 90.75 101 PRO A N 1
ATOM 761 C CA . PRO A 1 101 ? -4.023 0.727 20.736 1.00 90.75 101 PRO A CA 1
ATOM 762 C C . PRO A 1 101 ? -2.508 0.500 20.624 1.00 90.75 101 PRO A C 1
ATOM 764 O O . PRO A 1 101 ? -1.947 0.590 19.536 1.00 90.75 101 PRO A O 1
ATOM 767 N N . PHE A 1 102 ? -1.844 0.124 21.721 1.00 94.06 102 PHE A N 1
ATOM 768 C CA . PHE A 1 102 ? -0.398 -0.120 21.734 1.00 94.06 102 PHE A CA 1
ATOM 769 C C . PHE A 1 102 ? 0.029 -1.307 20.865 1.00 94.06 102 PHE A C 1
ATOM 771 O O . PHE A 1 102 ? 1.059 -1.229 20.201 1.00 94.06 102 PHE A O 1
ATOM 778 N N . ILE A 1 103 ? -0.765 -2.384 20.822 1.00 92.94 103 ILE A N 1
ATOM 779 C CA . ILE A 1 103 ? -0.458 -3.555 19.983 1.00 92.94 103 ILE A CA 1
ATOM 780 C C . ILE A 1 103 ? -0.582 -3.172 18.508 1.00 92.94 103 ILE A C 1
ATOM 782 O O . ILE A 1 103 ? 0.289 -3.514 17.709 1.00 92.94 103 ILE A O 1
ATOM 786 N N . LYS A 1 104 ? -1.630 -2.413 18.155 1.00 92.62 104 LYS A N 1
ATOM 787 C CA . LYS A 1 104 ? -1.834 -1.938 16.781 1.00 92.62 104 LYS A CA 1
ATOM 788 C C . LYS A 1 104 ? -0.662 -1.081 16.324 1.00 92.62 104 LYS A C 1
ATOM 790 O O . LYS A 1 104 ? -0.071 -1.368 15.288 1.00 92.62 104 LYS A O 1
ATOM 795 N N . LEU A 1 105 ? -0.291 -0.087 17.131 1.00 95.38 105 LEU A N 1
ATOM 796 C CA . LEU A 1 105 ? 0.822 0.809 16.826 1.00 95.38 105 LEU A CA 1
ATOM 797 C C . LEU A 1 105 ? 2.145 0.047 16.715 1.00 95.38 105 LEU A C 1
ATOM 799 O O . LEU A 1 105 ? 2.880 0.270 15.760 1.00 95.38 105 LEU A O 1
ATOM 803 N N . ALA A 1 106 ? 2.434 -0.886 17.626 1.00 95.50 106 ALA A N 1
ATOM 804 C CA . ALA A 1 106 ? 3.668 -1.669 17.577 1.00 95.50 106 ALA A CA 1
ATOM 805 C C . ALA A 1 106 ? 3.801 -2.460 16.265 1.00 95.50 106 ALA A C 1
ATOM 807 O O . ALA A 1 106 ? 4.850 -2.415 15.622 1.00 95.50 106 ALA A O 1
ATOM 808 N N . VAL A 1 107 ? 2.731 -3.136 15.832 1.00 95.69 107 VAL A N 1
ATOM 809 C CA . VAL A 1 107 ? 2.731 -3.882 14.565 1.00 95.69 107 VAL A CA 1
ATOM 810 C C . VAL A 1 107 ? 2.822 -2.933 13.369 1.00 95.69 107 VAL A C 1
ATOM 812 O O . VAL A 1 107 ? 3.610 -3.184 12.461 1.00 95.69 107 VAL A O 1
ATOM 815 N N . GLN A 1 108 ? 2.075 -1.826 13.373 1.00 96.44 108 GLN A N 1
ATOM 816 C CA . GLN A 1 108 ? 2.123 -0.832 12.297 1.00 96.44 108 GLN A CA 1
ATOM 817 C C . GLN A 1 108 ? 3.530 -0.235 12.136 1.00 96.44 108 GLN A C 1
ATOM 819 O O . GLN A 1 108 ? 4.038 -0.180 11.018 1.00 96.44 108 GLN A O 1
ATOM 824 N N . PHE A 1 109 ? 4.198 0.138 13.232 1.00 95.44 109 PHE A N 1
ATOM 825 C CA . PHE A 1 109 ? 5.578 0.628 13.201 1.00 95.44 109 PHE A CA 1
ATOM 826 C C . PHE A 1 109 ? 6.564 -0.446 12.739 1.00 95.44 109 PHE A C 1
ATOM 828 O O . PHE A 1 109 ? 7.418 -0.156 11.904 1.00 95.44 109 PHE A O 1
ATOM 835 N N . ALA A 1 110 ? 6.443 -1.685 13.226 1.00 93.94 110 ALA A N 1
ATOM 836 C CA . ALA A 1 110 ? 7.318 -2.778 12.803 1.00 93.94 110 ALA A CA 1
ATOM 837 C C . ALA A 1 110 ? 7.215 -3.035 11.291 1.00 93.94 110 ALA A C 1
ATOM 839 O O . ALA A 1 110 ? 8.234 -3.143 10.603 1.00 93.94 110 ALA A O 1
ATOM 840 N N . VAL A 1 111 ? 5.989 -3.069 10.759 1.00 95.06 111 VAL A N 1
ATOM 841 C CA . VAL A 1 111 ? 5.740 -3.229 9.323 1.00 95.06 111 VAL A CA 1
ATOM 842 C C . VAL A 1 111 ? 6.279 -2.033 8.541 1.00 95.06 111 VAL A C 1
ATOM 844 O O . VAL A 1 111 ? 6.975 -2.229 7.548 1.00 95.06 111 VAL A O 1
ATOM 847 N N . ALA A 1 112 ? 6.017 -0.807 8.994 1.00 92.88 112 ALA A N 1
ATOM 848 C CA . ALA A 1 112 ? 6.425 0.400 8.284 1.00 92.88 112 ALA A CA 1
ATOM 849 C C . ALA A 1 112 ? 7.953 0.579 8.245 1.00 92.88 112 ALA A C 1
ATOM 851 O O . ALA A 1 112 ? 8.503 0.914 7.199 1.00 92.88 112 ALA A O 1
ATOM 852 N N . VAL A 1 113 ? 8.656 0.285 9.344 1.00 90.44 113 VAL A N 1
ATOM 853 C CA . VAL A 1 113 ? 10.129 0.289 9.384 1.00 90.44 113 VAL A CA 1
ATOM 854 C C . VAL A 1 113 ? 10.702 -0.786 8.462 1.00 90.44 113 VAL A C 1
ATOM 856 O O . VAL A 1 113 ? 11.654 -0.519 7.735 1.00 90.44 113 VAL A O 1
ATOM 859 N N . THR A 1 114 ? 10.109 -1.983 8.446 1.00 89.00 114 THR A N 1
ATOM 860 C CA . THR A 1 114 ? 10.539 -3.074 7.556 1.00 89.00 114 THR A CA 1
ATOM 861 C C . THR A 1 114 ? 10.337 -2.692 6.087 1.00 89.00 114 THR A C 1
ATOM 863 O O . THR A 1 114 ? 11.260 -2.812 5.286 1.00 89.00 114 THR A O 1
ATOM 866 N N . ALA A 1 115 ? 9.171 -2.153 5.728 1.00 88.56 115 ALA A N 1
ATOM 867 C CA . ALA A 1 115 ? 8.899 -1.684 4.371 1.00 88.56 115 ALA A CA 1
ATOM 868 C C . ALA A 1 115 ? 9.865 -0.562 3.952 1.00 88.56 115 ALA A C 1
ATOM 870 O O . ALA A 1 115 ? 10.453 -0.624 2.873 1.00 88.56 115 ALA A O 1
ATOM 871 N N . ALA A 1 116 ? 10.111 0.413 4.831 1.00 86.94 116 ALA A N 1
ATOM 872 C CA . ALA A 1 116 ? 11.059 1.488 4.566 1.00 86.94 116 ALA A CA 1
ATOM 873 C C . ALA A 1 116 ? 12.497 0.974 4.409 1.00 86.94 116 ALA A C 1
ATOM 875 O O . ALA A 1 116 ? 13.229 1.448 3.544 1.00 86.94 116 ALA A O 1
ATOM 876 N N . ALA A 1 117 ? 12.913 -0.006 5.214 1.00 82.81 117 ALA A N 1
ATOM 877 C CA . ALA A 1 117 ? 14.259 -0.564 5.165 1.00 82.81 117 ALA A CA 1
ATOM 878 C C . ALA A 1 117 ? 14.513 -1.397 3.898 1.00 82.81 117 ALA A C 1
ATOM 880 O O . ALA A 1 117 ? 15.560 -1.215 3.271 1.00 82.81 117 ALA A O 1
ATOM 881 N N . PHE A 1 118 ? 13.568 -2.273 3.530 1.00 81.06 118 PHE A N 1
ATOM 882 C CA . PHE A 1 118 ? 13.768 -3.339 2.538 1.00 81.06 118 PHE A CA 1
ATOM 883 C C . PHE A 1 118 ? 13.099 -3.108 1.177 1.00 81.06 118 PHE A C 1
ATOM 885 O O . PHE A 1 118 ? 13.533 -3.712 0.201 1.00 81.06 118 PHE A O 1
ATOM 892 N N . ALA A 1 119 ? 12.066 -2.268 1.095 1.00 78.00 119 ALA A N 1
ATOM 893 C CA . ALA A 1 119 ? 11.352 -1.977 -0.154 1.00 78.00 119 ALA A CA 1
ATOM 894 C C . ALA A 1 119 ? 11.596 -0.554 -0.668 1.00 78.00 119 ALA A C 1
ATOM 896 O O . ALA A 1 119 ? 10.878 -0.091 -1.541 1.00 78.00 119 ALA A O 1
ATOM 897 N N . GLU A 1 120 ? 12.550 0.160 -0.064 1.00 77.62 120 GLU A N 1
ATOM 898 C CA . GLU A 1 120 ? 12.837 1.569 -0.358 1.00 77.62 120 GLU A CA 1
ATOM 899 C C . GLU A 1 120 ? 11.610 2.490 -0.284 1.00 77.62 120 GLU A C 1
ATOM 901 O O . GLU A 1 120 ? 11.633 3.595 -0.814 1.00 77.62 120 GLU A O 1
ATOM 906 N N . VAL A 1 121 ? 10.565 2.078 0.449 1.00 75.38 121 VAL A N 1
ATOM 907 C CA . VAL A 1 121 ? 9.359 2.879 0.701 1.00 75.38 121 VAL A CA 1
ATOM 908 C C . VAL A 1 121 ? 9.710 3.955 1.722 1.00 75.38 121 VAL A C 1
ATOM 910 O O . VAL A 1 121 ? 9.425 3.852 2.918 1.00 75.38 121 VAL A O 1
ATOM 913 N N . ARG A 1 122 ? 10.436 4.962 1.249 1.00 77.50 122 ARG A N 1
ATOM 914 C CA . ARG A 1 122 ? 10.970 6.057 2.041 1.00 77.50 122 ARG A CA 1
ATOM 915 C C . ARG A 1 122 ? 10.515 7.377 1.448 1.00 77.50 122 ARG A C 1
ATOM 917 O O . ARG A 1 122 ? 10.388 7.512 0.239 1.00 77.50 122 ARG A O 1
ATOM 924 N N . VAL A 1 123 ? 10.302 8.365 2.306 1.00 73.88 123 VAL A N 1
ATOM 925 C CA . VAL A 1 123 ? 10.099 9.733 1.849 1.00 73.88 123 VAL A CA 1
ATOM 926 C C . VAL A 1 123 ? 11.409 10.241 1.258 1.00 73.88 123 VAL A C 1
ATOM 928 O O . VAL A 1 123 ? 12.436 10.278 1.943 1.00 73.88 123 VAL A O 1
ATOM 931 N N . GLU A 1 124 ? 11.356 10.643 -0.006 1.00 71.12 124 GLU A N 1
ATOM 932 C CA . GLU A 1 124 ? 12.451 11.303 -0.708 1.00 71.12 124 GLU A CA 1
ATOM 933 C C . GLU A 1 124 ? 12.526 12.769 -0.278 1.00 71.12 124 GLU A C 1
ATOM 935 O O . GLU A 1 124 ? 12.091 13.689 -0.964 1.00 71.12 124 GLU A O 1
ATOM 940 N N . PHE A 1 125 ? 13.063 12.998 0.916 1.00 70.25 125 PHE A N 1
ATOM 941 C CA . PHE A 1 125 ? 13.618 14.304 1.241 1.00 70.25 125 PHE A CA 1
ATOM 942 C C . PHE A 1 125 ? 15.087 14.336 0.821 1.00 70.25 125 PHE A C 1
ATOM 944 O O . PHE A 1 125 ? 15.747 13.298 0.814 1.00 70.25 125 PHE A O 1
ATOM 951 N N . PHE A 1 126 ? 15.624 15.530 0.549 1.00 71.62 126 PHE A N 1
ATOM 952 C CA . PHE A 1 126 ? 17.061 15.785 0.348 1.00 71.62 126 PHE A CA 1
ATOM 953 C C . PHE A 1 126 ? 17.884 15.571 1.643 1.00 71.62 126 PHE A C 1
ATOM 955 O O . PHE A 1 126 ? 18.755 16.360 1.995 1.00 71.62 126 PHE A O 1
ATOM 962 N N . ILE A 1 127 ? 17.561 14.525 2.404 1.00 77.75 127 ILE A N 1
ATOM 963 C CA . ILE A 1 127 ? 18.190 14.107 3.649 1.00 77.75 127 ILE A CA 1
ATOM 964 C C . ILE A 1 127 ? 18.998 12.851 3.332 1.00 77.75 127 ILE A C 1
ATOM 966 O O . ILE A 1 127 ? 18.439 11.798 3.039 1.00 77.75 127 ILE A O 1
ATOM 970 N N . GLU A 1 128 ? 20.320 12.941 3.446 1.00 75.94 128 GLU A N 1
ATOM 971 C CA . GLU A 1 128 ? 21.230 11.829 3.132 1.00 75.94 128 GLU A CA 1
ATOM 972 C C . GLU A 1 128 ? 21.106 10.651 4.117 1.00 75.94 128 GLU A C 1
ATOM 974 O O . GLU A 1 128 ? 21.434 9.504 3.802 1.00 75.94 128 GLU A O 1
ATOM 979 N N . SER A 1 129 ? 20.611 10.910 5.333 1.00 83.75 129 SER A N 1
ATOM 980 C CA . SER A 1 129 ? 20.504 9.888 6.373 1.00 83.75 129 SER A CA 1
ATOM 981 C C . SER A 1 129 ? 19.332 8.935 6.135 1.00 83.75 129 SER A C 1
ATOM 983 O O . SER A 1 129 ? 18.175 9.244 6.433 1.00 83.75 129 SER A O 1
ATOM 985 N N . LYS A 1 130 ? 19.666 7.710 5.711 1.00 81.44 130 LYS A N 1
ATOM 986 C CA . LYS A 1 130 ? 18.717 6.594 5.532 1.00 81.44 130 LYS A CA 1
ATOM 987 C C . LYS A 1 130 ? 17.910 6.266 6.789 1.00 81.44 130 LYS A C 1
ATOM 989 O O . LYS A 1 130 ? 16.770 5.816 6.688 1.00 81.44 130 LYS A O 1
ATOM 994 N N . ILE A 1 131 ? 18.489 6.458 7.973 1.00 85.44 131 ILE A N 1
ATOM 995 C CA . ILE A 1 131 ? 17.808 6.172 9.242 1.00 85.44 131 ILE A CA 1
ATOM 996 C C . ILE A 1 131 ? 16.703 7.203 9.472 1.00 85.44 131 ILE A C 1
ATOM 998 O O . ILE A 1 131 ? 15.573 6.829 9.778 1.00 85.44 131 ILE A O 1
ATOM 1002 N N . ILE A 1 132 ? 17.007 8.488 9.265 1.00 86.00 132 ILE A N 1
ATOM 1003 C CA . ILE A 1 132 ? 16.050 9.583 9.465 1.00 86.00 132 ILE A CA 1
ATOM 1004 C C . ILE A 1 132 ? 14.885 9.448 8.486 1.00 86.00 132 ILE A C 1
ATOM 1006 O O . ILE A 1 132 ? 13.730 9.492 8.909 1.00 86.00 132 ILE A O 1
ATOM 1010 N N . THR A 1 133 ? 15.168 9.217 7.201 1.00 86.88 133 THR A N 1
ATOM 1011 C CA . THR A 1 133 ? 14.113 9.035 6.195 1.00 86.88 133 THR A CA 1
ATOM 1012 C C . THR A 1 133 ? 13.269 7.799 6.488 1.00 86.88 133 THR A C 1
ATOM 1014 O O . THR A 1 133 ? 12.047 7.874 6.393 1.00 86.88 133 THR A O 1
ATOM 1017 N N . SER A 1 134 ? 13.864 6.691 6.946 1.00 85.50 134 SER A N 1
ATOM 1018 C CA . SER A 1 134 ? 13.106 5.484 7.319 1.00 85.50 134 SER A CA 1
ATOM 1019 C C . SER A 1 134 ? 12.192 5.712 8.526 1.00 85.50 134 SER A C 1
ATOM 1021 O O . SER A 1 134 ? 11.030 5.314 8.492 1.00 85.50 134 SER A O 1
ATOM 1023 N N . VAL A 1 135 ? 12.676 6.386 9.576 1.00 87.94 135 VAL A N 1
ATOM 1024 C CA . VAL A 1 135 ? 11.864 6.712 10.764 1.00 87.94 135 VAL A CA 1
ATOM 1025 C C . VAL A 1 135 ? 10.724 7.657 10.399 1.00 87.94 135 VAL A C 1
ATOM 1027 O O . VAL A 1 135 ? 9.582 7.417 10.787 1.00 87.94 135 VAL A O 1
ATOM 1030 N N . LEU A 1 136 ? 11.006 8.700 9.618 1.00 89.94 136 LEU A N 1
ATOM 1031 C CA . LEU A 1 136 ? 9.996 9.664 9.192 1.00 89.94 136 LEU A CA 1
ATOM 1032 C C . LEU A 1 136 ? 8.918 9.004 8.322 1.00 89.94 136 LEU A C 1
ATOM 1034 O O . LEU A 1 136 ? 7.731 9.257 8.511 1.00 89.94 136 LEU A O 1
ATOM 1038 N N . SER A 1 137 ? 9.327 8.096 7.434 1.00 90.06 137 SER A N 1
ATOM 1039 C CA . SER A 1 137 ? 8.411 7.292 6.615 1.00 90.06 137 SER A CA 1
ATOM 1040 C C . SER A 1 137 ? 7.560 6.370 7.470 1.00 90.06 137 SER A C 1
ATOM 1042 O O . SER A 1 137 ? 6.359 6.273 7.248 1.00 90.06 137 SER A O 1
ATOM 1044 N N . ALA A 1 138 ? 8.153 5.735 8.485 1.00 91.38 138 ALA A N 1
ATOM 1045 C CA . ALA A 1 138 ? 7.408 4.894 9.405 1.00 91.38 138 ALA A CA 1
ATOM 1046 C C . ALA A 1 138 ? 6.335 5.700 10.146 1.00 91.38 138 ALA A C 1
ATOM 1048 O O . ALA A 1 138 ? 5.170 5.313 10.138 1.00 91.38 138 ALA A O 1
ATOM 1049 N N . VAL A 1 139 ? 6.698 6.858 10.707 1.00 92.81 139 VAL A N 1
ATOM 1050 C CA . VAL A 1 139 ? 5.741 7.765 11.360 1.00 92.81 139 VAL A CA 1
ATOM 1051 C C . VAL A 1 139 ? 4.635 8.186 10.390 1.00 92.81 139 VAL A C 1
ATOM 1053 O O . VAL A 1 139 ? 3.462 8.136 10.754 1.00 92.81 139 VAL A O 1
ATOM 1056 N N . TRP A 1 140 ? 4.986 8.543 9.154 1.00 92.50 140 TRP A N 1
ATOM 1057 C CA . TRP A 1 140 ? 4.024 8.944 8.129 1.00 92.50 140 TRP A CA 1
ATOM 1058 C C . TRP A 1 140 ? 3.046 7.822 7.763 1.00 92.50 140 TRP A C 1
ATOM 1060 O O . TRP A 1 140 ? 1.835 8.033 7.768 1.00 92.50 140 TRP A O 1
ATOM 1070 N N . ILE A 1 141 ? 3.548 6.611 7.510 1.00 91.88 141 ILE A N 1
ATOM 1071 C CA . ILE A 1 141 ? 2.725 5.436 7.194 1.00 91.88 141 ILE A CA 1
ATOM 1072 C C . ILE A 1 141 ? 1.757 5.147 8.344 1.00 91.88 141 ILE A C 1
ATOM 1074 O O . ILE A 1 141 ? 0.557 5.000 8.116 1.00 91.88 141 ILE A O 1
ATOM 1078 N N . VAL A 1 142 ? 2.251 5.106 9.586 1.00 94.31 142 VAL A N 1
ATOM 1079 C CA . VAL A 1 142 ? 1.413 4.858 10.768 1.00 94.31 142 VAL A CA 1
ATOM 1080 C C . VAL A 1 142 ? 0.350 5.947 10.930 1.00 94.31 142 VAL A C 1
ATOM 1082 O O . VAL A 1 142 ? -0.809 5.633 11.210 1.00 94.31 142 VAL A O 1
ATOM 1085 N N . LEU A 1 143 ? 0.709 7.215 10.714 1.00 94.56 143 LEU A N 1
ATOM 1086 C CA . LEU A 1 143 ? -0.226 8.338 10.761 1.00 94.56 143 LEU A CA 1
ATOM 1087 C C . LEU A 1 143 ? -1.346 8.167 9.731 1.00 94.56 143 LEU A C 1
ATOM 1089 O O . LEU A 1 143 ? -2.516 8.251 10.100 1.00 94.56 143 LEU A O 1
ATOM 1093 N N . ILE A 1 144 ? -1.008 7.871 8.473 1.00 92.19 144 ILE A N 1
ATOM 1094 C CA . ILE A 1 144 ? -1.990 7.669 7.400 1.00 92.19 144 ILE A CA 1
ATOM 1095 C C . ILE A 1 144 ? -2.903 6.476 7.706 1.00 92.19 144 ILE A C 1
ATOM 1097 O O . ILE A 1 144 ? -4.118 6.598 7.560 1.00 92.19 144 ILE A O 1
ATOM 1101 N N . ILE A 1 145 ? -2.363 5.354 8.198 1.00 92.00 145 ILE A N 1
ATOM 1102 C CA . ILE A 1 145 ? -3.171 4.181 8.576 1.00 92.00 145 ILE A CA 1
ATOM 1103 C C . ILE A 1 145 ? -4.205 4.552 9.648 1.00 92.00 145 ILE A C 1
ATOM 1105 O O . ILE A 1 145 ? -5.382 4.221 9.510 1.00 92.00 145 ILE A O 1
ATOM 1109 N N . ASN A 1 146 ? -3.788 5.249 10.708 1.00 90.81 146 ASN A N 1
ATOM 1110 C CA . ASN A 1 146 ? -4.700 5.633 11.788 1.00 90.81 146 ASN A CA 1
ATOM 1111 C C . ASN A 1 146 ? -5.705 6.705 11.341 1.00 90.81 146 ASN A C 1
ATOM 1113 O O . ASN A 1 146 ? -6.868 6.643 11.736 1.00 90.81 146 ASN A O 1
ATOM 1117 N N . ALA A 1 147 ? -5.298 7.639 10.477 1.00 90.88 147 ALA A N 1
ATOM 1118 C CA . ALA A 1 147 ? -6.196 8.636 9.900 1.00 90.88 147 ALA A CA 1
ATOM 1119 C C . ALA A 1 147 ? -7.294 7.983 9.044 1.00 90.88 147 ALA A C 1
ATOM 1121 O O . ALA A 1 147 ? -8.470 8.295 9.222 1.00 90.88 147 ALA A O 1
ATOM 1122 N N . PHE A 1 148 ? -6.939 7.030 8.173 1.00 87.31 148 PHE A N 1
ATOM 1123 C CA . PHE A 1 148 ? -7.920 6.281 7.380 1.00 87.31 148 PHE A CA 1
ATOM 1124 C C . PHE A 1 148 ? -8.833 5.417 8.251 1.00 87.31 148 PHE A C 1
ATOM 1126 O O . PHE A 1 148 ? -10.028 5.372 7.985 1.00 87.31 148 PHE A O 1
ATOM 1133 N N . ASN A 1 149 ? -8.313 4.781 9.305 1.00 85.12 149 ASN A N 1
ATOM 1134 C CA . ASN A 1 149 ? -9.139 4.016 10.245 1.00 85.12 149 ASN A CA 1
ATOM 1135 C C . ASN A 1 149 ? -10.182 4.910 10.945 1.00 85.12 149 ASN A C 1
ATOM 1137 O O . ASN A 1 149 ? -11.344 4.528 11.065 1.00 85.12 149 ASN A O 1
ATOM 1141 N N . PHE A 1 150 ? -9.793 6.128 11.337 1.00 83.50 150 PHE A N 1
ATOM 1142 C CA . PHE A 1 150 ? -10.712 7.099 11.932 1.00 83.50 150 PHE A CA 1
ATOM 1143 C C . PHE A 1 150 ? -11.769 7.594 10.932 1.00 83.50 150 PHE A C 1
ATOM 1145 O O . PHE A 1 150 ? -12.943 7.698 11.281 1.00 83.50 150 PHE A O 1
ATOM 1152 N N . LEU A 1 151 ? -11.369 7.853 9.682 1.00 80.69 151 LEU A N 1
ATOM 1153 C CA . LEU A 1 151 ? -12.274 8.257 8.599 1.00 80.69 151 LEU A CA 1
ATOM 1154 C C . LEU A 1 151 ? -13.256 7.148 8.198 1.00 80.69 151 LEU A C 1
ATOM 1156 O O . LEU A 1 151 ? -14.390 7.445 7.837 1.00 80.69 151 LEU A O 1
ATOM 1160 N N . ASP A 1 152 ? -12.838 5.882 8.261 1.00 75.12 152 ASP A N 1
ATOM 1161 C CA . ASP A 1 152 ? -13.677 4.722 7.927 1.00 75.12 152 ASP A CA 1
ATOM 1162 C C . ASP A 1 152 ? -14.758 4.440 8.980 1.00 75.12 152 ASP A C 1
ATOM 1164 O O . ASP A 1 152 ? -15.757 3.782 8.705 1.00 75.12 152 ASP A O 1
ATOM 1168 N N . ASN A 1 153 ? -14.623 5.016 10.177 1.00 68.75 153 ASN A N 1
ATOM 1169 C CA . ASN A 1 153 ? -15.691 5.011 11.173 1.00 68.75 153 ASN A CA 1
ATOM 1170 C C . ASN A 1 153 ? -16.857 5.967 10.815 1.00 68.75 153 ASN A C 1
ATOM 1172 O O . ASN A 1 153 ? -17.824 6.060 11.571 1.00 68.75 153 ASN A O 1
ATOM 1176 N N . MET A 1 154 ? -16.780 6.678 9.681 1.00 62.94 154 MET A N 1
ATOM 1177 C CA . MET A 1 154 ? -17.816 7.569 9.146 1.00 62.94 154 MET A CA 1
ATOM 1178 C C . MET A 1 154 ? -18.329 7.046 7.790 1.00 62.94 154 MET A C 1
ATOM 1180 O O . MET A 1 154 ? -17.538 6.630 6.947 1.00 62.94 154 MET A O 1
ATOM 1184 N N . ASP A 1 155 ? -19.650 7.080 7.569 1.00 61.47 155 ASP A N 1
ATOM 1185 C CA . ASP A 1 155 ? -20.374 6.434 6.455 1.00 61.47 155 ASP A CA 1
ATOM 1186 C C . ASP A 1 155 ? -19.737 6.616 5.052 1.00 61.47 155 ASP A C 1
ATOM 1188 O O . ASP A 1 155 ? -20.029 7.566 4.326 1.00 61.47 155 ASP A O 1
ATOM 1192 N N . GLY A 1 156 ? -18.878 5.675 4.633 1.00 64.56 156 GLY A N 1
ATOM 1193 C CA . GLY A 1 156 ? -18.379 5.528 3.255 1.00 64.56 156 GLY A CA 1
ATOM 1194 C C . GLY A 1 156 ? -17.409 6.606 2.743 1.00 64.56 156 GLY A C 1
ATOM 1195 O O . GLY A 1 156 ? -16.965 6.524 1.594 1.00 64.56 156 GLY A O 1
ATOM 1196 N N . ALA A 1 157 ? -17.045 7.592 3.567 1.00 77.06 157 ALA A N 1
ATOM 1197 C CA . ALA A 1 157 ? -16.142 8.683 3.184 1.00 77.06 157 ALA A CA 1
ATOM 1198 C C . ALA A 1 157 ? -14.715 8.191 2.874 1.00 77.06 157 ALA A C 1
ATOM 1200 O O . ALA A 1 157 ? -14.064 8.687 1.951 1.00 77.06 157 ALA A O 1
ATOM 1201 N N . SER A 1 158 ? -14.250 7.174 3.602 1.00 83.50 158 SER A N 1
ATOM 1202 C CA . SER A 1 158 ? -12.937 6.539 3.435 1.00 83.50 158 SER A CA 1
ATOM 1203 C C . SER A 1 158 ? -12.705 6.019 2.011 1.00 83.50 158 SER A C 1
ATOM 1205 O O . SER A 1 158 ? -11.662 6.289 1.414 1.00 83.50 158 SER A O 1
ATOM 1207 N N . ALA A 1 159 ? -13.692 5.328 1.433 1.00 83.56 159 ALA A N 1
ATOM 1208 C CA . ALA A 1 159 ? -13.610 4.767 0.088 1.00 83.56 159 ALA A CA 1
ATOM 1209 C C . ALA A 1 159 ? -13.523 5.867 -0.983 1.00 83.56 159 ALA A C 1
ATOM 1211 O O . ALA A 1 159 ? -12.720 5.760 -1.908 1.00 83.56 159 ALA A O 1
ATOM 1212 N N . GLY A 1 160 ? -14.294 6.951 -0.836 1.00 87.44 160 GLY A N 1
ATOM 1213 C CA . GLY A 1 160 ? -14.231 8.102 -1.742 1.00 87.44 160 GLY A CA 1
ATOM 1214 C C . GLY A 1 160 ? -12.866 8.792 -1.714 1.00 87.44 160 GLY A C 1
ATOM 1215 O O . GLY A 1 160 ? -12.273 9.039 -2.765 1.00 87.44 160 GLY A O 1
ATOM 1216 N N . ILE A 1 161 ? -12.327 9.033 -0.515 1.00 90.12 161 ILE A N 1
ATOM 1217 C CA . ILE A 1 161 ? -10.994 9.627 -0.332 1.00 90.12 161 ILE A CA 1
ATOM 1218 C C . ILE A 1 161 ? -9.912 8.717 -0.928 1.00 90.12 161 ILE A C 1
ATOM 1220 O O . ILE A 1 161 ? -9.024 9.206 -1.624 1.00 90.12 161 ILE A O 1
ATOM 1224 N N . ALA A 1 162 ? -10.005 7.399 -0.719 1.00 89.75 162 ALA A N 1
ATOM 1225 C CA . ALA A 1 162 ? -9.061 6.435 -1.281 1.00 89.75 162 ALA A CA 1
ATOM 1226 C C . ALA A 1 162 ? -9.054 6.454 -2.818 1.00 89.75 162 ALA A C 1
ATOM 1228 O O . ALA A 1 162 ? -7.978 6.432 -3.419 1.00 89.75 162 ALA A O 1
ATOM 1229 N N . VAL A 1 163 ? -10.225 6.541 -3.461 1.00 91.25 163 VAL A N 1
ATOM 1230 C CA . VAL A 1 163 ? -10.330 6.637 -4.928 1.00 91.25 163 VAL A CA 1
ATOM 1231 C C . VAL A 1 163 ? -9.701 7.932 -5.437 1.00 91.25 163 VAL A C 1
ATOM 1233 O O . VAL A 1 163 ? -8.855 7.879 -6.328 1.00 91.25 163 VAL A O 1
ATOM 1236 N N . ILE A 1 164 ? -10.050 9.081 -4.849 1.00 92.69 164 ILE A N 1
ATOM 1237 C CA . ILE A 1 164 ? -9.503 10.384 -5.262 1.00 92.69 164 ILE A CA 1
ATOM 1238 C C . ILE A 1 164 ? -7.977 10.404 -5.101 1.00 92.69 164 ILE A C 1
ATOM 1240 O O . ILE A 1 164 ? -7.267 10.770 -6.037 1.00 92.69 164 ILE A O 1
ATOM 1244 N N . ALA A 1 165 ? -7.465 9.960 -3.949 1.00 92.31 165 ALA A N 1
ATOM 1245 C CA . ALA A 1 165 ? -6.030 9.887 -3.692 1.00 92.31 165 ALA A CA 1
ATOM 1246 C C . ALA A 1 165 ? -5.320 8.958 -4.689 1.00 92.31 165 ALA A C 1
ATOM 1248 O O . ALA A 1 165 ? -4.284 9.327 -5.236 1.00 92.31 165 ALA A O 1
ATOM 1249 N N . SER A 1 166 ? -5.900 7.789 -4.979 1.00 90.62 166 SER A N 1
ATOM 1250 C CA . SER A 1 166 ? -5.332 6.835 -5.940 1.00 90.62 166 SER A CA 1
ATOM 1251 C C . SER A 1 166 ? -5.276 7.410 -7.355 1.00 90.62 166 SER A C 1
ATOM 1253 O O . SER A 1 166 ? -4.271 7.232 -8.037 1.00 90.62 166 SER A O 1
ATOM 1255 N N . CYS A 1 167 ? -6.310 8.135 -7.795 1.00 92.38 167 CYS A N 1
ATOM 1256 C CA . CYS A 1 167 ? -6.309 8.801 -9.098 1.00 92.38 167 CYS A CA 1
ATOM 1257 C C . CYS A 1 167 ? -5.222 9.877 -9.192 1.00 92.38 167 CYS A C 1
ATOM 1259 O O . CYS A 1 167 ? -4.497 9.910 -10.180 1.00 92.38 167 CYS A O 1
ATOM 1261 N N . ILE A 1 168 ? -5.074 10.716 -8.161 1.00 93.38 168 ILE A N 1
ATOM 1262 C CA . ILE A 1 168 ? -4.034 11.755 -8.123 1.00 93.38 168 ILE A CA 1
ATOM 1263 C C . ILE A 1 168 ? -2.641 11.120 -8.178 1.00 93.38 168 ILE A C 1
ATOM 1265 O O . ILE A 1 168 ? -1.807 11.531 -8.984 1.00 93.38 168 ILE A O 1
ATOM 1269 N N . LEU A 1 169 ? -2.397 10.091 -7.361 1.00 89.44 169 LEU A N 1
ATOM 1270 C CA . LEU A 1 169 ? -1.118 9.379 -7.346 1.00 89.44 169 LEU A CA 1
ATOM 1271 C C . LEU A 1 169 ? -0.824 8.705 -8.688 1.00 89.44 169 LEU A C 1
ATOM 1273 O O . LEU A 1 169 ? 0.302 8.782 -9.164 1.00 89.44 169 LEU A O 1
ATOM 1277 N N . PHE A 1 170 ? -1.832 8.106 -9.328 1.00 89.00 170 PHE A N 1
ATOM 1278 C CA . PHE A 1 170 ? -1.683 7.531 -10.663 1.00 89.00 170 PHE A CA 1
ATOM 1279 C C . PHE A 1 170 ? -1.293 8.595 -11.694 1.00 89.00 170 PHE A C 1
ATOM 1281 O O . PHE A 1 170 ? -0.367 8.377 -12.463 1.00 89.00 170 PHE A O 1
ATOM 1288 N N . THR A 1 171 ? -1.937 9.768 -11.674 1.00 90.81 171 THR A N 1
ATOM 1289 C CA . THR A 1 171 ? -1.588 10.866 -12.592 1.00 90.81 171 THR A CA 1
ATOM 1290 C C . THR A 1 171 ? -0.226 11.495 -12.316 1.00 90.81 171 THR A C 1
ATOM 1292 O O . THR A 1 171 ? 0.372 12.033 -13.233 1.00 90.81 171 THR A O 1
ATOM 1295 N N . ALA A 1 172 ? 0.258 11.457 -11.074 1.00 87.06 172 ALA A N 1
ATOM 1296 C CA . ALA A 1 172 ? 1.579 11.973 -10.724 1.00 87.06 172 ALA A CA 1
ATOM 1297 C C . ALA A 1 172 ? 2.713 10.999 -11.089 1.00 87.06 172 ALA A C 1
ATOM 1299 O O . ALA A 1 172 ? 3.857 11.423 -11.220 1.00 87.06 172 ALA A O 1
ATOM 1300 N N . ALA A 1 173 ? 2.399 9.704 -11.201 1.00 81.75 173 ALA A N 1
ATOM 1301 C CA . ALA A 1 173 ? 3.349 8.649 -11.539 1.00 81.75 173 ALA A CA 1
ATOM 1302 C C . ALA A 1 173 ? 3.412 8.321 -13.044 1.00 81.75 173 ALA A C 1
ATOM 1304 O O . ALA A 1 173 ? 4.379 7.690 -13.466 1.00 81.75 173 ALA A O 1
ATOM 1305 N N . ALA A 1 174 ? 2.378 8.687 -13.812 1.00 72.38 174 ALA A N 1
ATOM 1306 C CA . ALA A 1 174 ? 2.276 8.483 -15.261 1.00 72.38 174 ALA A CA 1
ATOM 1307 C C . ALA A 1 174 ? 2.984 9.594 -16.049 1.00 72.38 174 ALA A C 1
ATOM 1309 O O . ALA A 1 174 ? 3.593 9.257 -17.088 1.00 72.38 174 ALA A O 1
#

InterPro domains:
  IPR000715 Glycosyl transferase, family 4 [PF00953] (78-172)
  IPR000715 Glycosyl transferase, family 4 [PTHR22926] (11-173)

Foldseek 3Di:
DVVVQVVVVQWDQDDPPDPDRDTDGPCPLVVVLVVVVVVVVVVLVCLVPCVVVVVPVVVCVVVVPDSVVSVVLVQLVVLVNVLVVQLSVVVVVCSVPVDDPVVNLVSLLVSQLSSCVRNVQFDPDPDPDSVVRSNVSSVVSSVVVVVLVVVVVDPCVSVVVVVVVVVVVVVVVD

Organism: NCBI:txid412755

Radius of gyration: 19.49 Å; Cα contacts (8 Å, |Δi|>4): 105; chains: 1; bounding box: 50×35×53 Å

Secondary structure (DSSP, 8-state):
-HHHHHHTT-BPPPPTT-S--S--BTTHHHHHHHHHHHHHHHHHHHIIIIITTTTTHHHHHHHT--HHHHHHHHHHHHHHHHHHHHHHHHHHHHHHH---HHHHHHHHHHHHHHHHHHS------S---HHHHHHHHHHHHHHHHHHHHHHHTSTTHHHHHHHHHHHHHHHHH-

pLDDT: mean 79.82, std 15.2, range [41.75, 96.44]